Protein AF-A0AAU9XQM8-F1 (afdb_monomer_lite)

pLDDT: mean 81.74, std 15.45, range [40.16, 97.38]

Secondary structure (DSSP, 8-state):
-EEE-SSSS-EEE----TT--HHHHHHHHTT---TT-SSS----PPPHHHHHHHHHHHHHHHHHHHHTT---SS--

Structure (mmCIF, N/CA/C/O backbone):
data_AF-A0AAU9XQM8-F1
#
_entry.id   AF-A0AAU9XQM8-F1
#
loop_
_atom_site.group_PDB
_atom_site.id
_atom_site.type_symbol
_atom_site.label_atom_id
_atom_site.label_alt_id
_atom_site.label_comp_id
_atom_site.label_asym_id
_atom_site.label_entity_id
_atom_site.label_seq_id
_atom_site.pdbx_PDB_ins_code
_atom_site.Cartn_x
_atom_site.Cartn_y
_atom_site.Cartn_z
_atom_site.occupancy
_atom_site.B_iso_or_equiv
_atom_site.auth_seq_id
_atom_site.auth_comp_id
_atom_site.auth_asym_id
_atom_site.auth_atom_id
_atom_site.pdbx_PDB_model_num
ATOM 1 N N . MET A 1 1 ? 3.528 2.073 -15.338 1.00 79.62 1 MET A N 1
ATOM 2 C CA . MET A 1 1 ? 4.818 1.471 -14.945 1.00 79.62 1 MET A CA 1
ATOM 3 C C . MET A 1 1 ? 5.808 1.660 -16.071 1.00 79.62 1 MET A C 1
ATOM 5 O O . MET A 1 1 ? 5.467 1.357 -17.209 1.00 79.62 1 MET A O 1
ATOM 9 N N . GLY A 1 2 ? 6.989 2.182 -15.765 1.00 90.94 2 GLY A N 1
ATOM 10 C CA . GLY A 1 2 ? 8.118 2.240 -16.694 1.00 90.94 2 GLY A CA 1
ATOM 11 C C . GLY A 1 2 ? 9.282 1.418 -16.153 1.00 90.94 2 GLY A C 1
ATOM 12 O O . GLY A 1 2 ? 9.309 1.101 -14.967 1.00 90.94 2 GLY A O 1
ATOM 13 N N . CYS A 1 3 ? 10.251 1.071 -16.992 1.00 92.31 3 CYS A N 1
ATOM 14 C CA . CYS A 1 3 ? 11.502 0.487 -16.517 1.00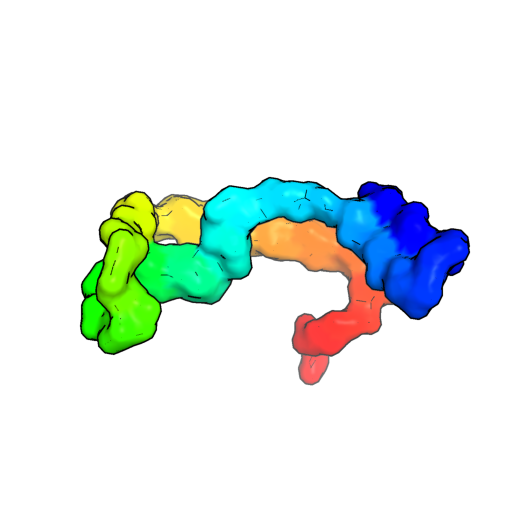 92.31 3 CYS A CA 1
ATOM 15 C C . CYS A 1 3 ? 12.689 0.977 -17.344 1.00 92.31 3 CYS A C 1
ATOM 17 O O . CYS A 1 3 ? 12.545 1.320 -18.519 1.00 92.31 3 CYS A O 1
ATOM 19 N N . VAL A 1 4 ? 13.863 1.004 -16.717 1.00 93.56 4 VAL A N 1
ATOM 20 C CA . VAL A 1 4 ? 15.145 1.262 -17.373 1.00 93.56 4 VAL A CA 1
ATOM 21 C C . VAL A 1 4 ? 15.978 -0.006 -17.261 1.00 93.56 4 VAL A C 1
ATOM 23 O O . VAL A 1 4 ? 16.348 -0.423 -16.167 1.00 93.56 4 VAL A O 1
ATOM 26 N N . THR A 1 5 ? 16.246 -0.629 -18.409 1.00 93.44 5 THR A N 1
ATOM 27 C CA . THR A 1 5 ? 16.944 -1.923 -18.503 1.00 93.44 5 THR A CA 1
ATOM 28 C C . THR A 1 5 ? 18.311 -1.835 -19.181 1.00 93.44 5 THR A C 1
ATOM 30 O O . THR A 1 5 ? 19.029 -2.823 -19.250 1.00 93.44 5 THR A O 1
ATOM 33 N N . ARG A 1 6 ? 18.690 -0.655 -19.692 1.00 88.19 6 ARG A N 1
ATOM 34 C CA . ARG A 1 6 ? 19.950 -0.439 -20.431 1.00 88.19 6 ARG A CA 1
ATOM 35 C C . ARG A 1 6 ? 21.165 -0.162 -19.536 1.00 88.19 6 ARG A C 1
ATOM 37 O O . ARG A 1 6 ? 22.270 -0.025 -20.047 1.00 88.19 6 ARG A O 1
ATOM 44 N N . GLN A 1 7 ? 20.963 -0.031 -18.229 1.00 82.62 7 GLN A N 1
ATOM 45 C CA . GLN A 1 7 ? 22.021 0.208 -17.246 1.00 82.62 7 GLN A CA 1
ATOM 46 C C . GLN A 1 7 ? 22.376 -1.097 -16.522 1.00 82.62 7 GLN A C 1
ATOM 48 O O . GLN A 1 7 ? 21.611 -2.056 -16.552 1.00 82.62 7 GLN A O 1
ATOM 53 N N . ILE A 1 8 ? 23.522 -1.120 -15.834 1.00 85.19 8 ILE A N 1
ATOM 54 C CA . ILE A 1 8 ? 23.974 -2.271 -15.026 1.00 85.19 8 ILE A CA 1
ATOM 55 C C . ILE A 1 8 ? 22.943 -2.624 -13.936 1.00 85.19 8 ILE A C 1
ATOM 57 O O . ILE A 1 8 ? 22.903 -3.754 -13.455 1.00 85.19 8 ILE A O 1
ATOM 61 N N . HIS A 1 9 ? 22.105 -1.668 -13.527 1.00 89.50 9 HIS A N 1
ATOM 62 C CA . HIS A 1 9 ? 21.049 -1.870 -12.540 1.00 89.50 9 HIS A CA 1
ATOM 63 C C . HIS A 1 9 ? 19.678 -1.683 -13.182 1.00 89.50 9 HIS A C 1
ATOM 65 O O . HIS A 1 9 ? 19.438 -0.706 -13.892 1.00 89.50 9 HIS A O 1
ATOM 71 N N . LEU A 1 10 ? 18.781 -2.631 -12.913 1.00 92.94 10 LEU A N 1
ATOM 72 C CA . LEU A 1 10 ? 17.387 -2.567 -13.330 1.00 92.94 10 LEU A CA 1
ATOM 73 C C . LEU A 1 10 ? 16.650 -1.563 -12.448 1.00 92.94 10 LEU A C 1
ATOM 75 O O . LEU A 1 10 ? 16.630 -1.707 -11.227 1.00 92.94 10 LEU A O 1
ATOM 79 N N . ILE A 1 11 ? 16.027 -0.565 -13.070 1.00 93.75 11 ILE A N 1
ATOM 80 C CA . ILE A 1 11 ? 15.243 0.449 -12.360 1.00 93.75 11 ILE A CA 1
ATOM 81 C C . ILE A 1 11 ? 13.779 0.314 -12.769 1.00 93.75 11 ILE A C 1
ATOM 83 O O . ILE A 1 11 ? 13.460 0.309 -13.961 1.00 93.75 11 ILE A O 1
ATOM 87 N N . LEU A 1 12 ? 12.888 0.237 -11.780 1.00 94.44 12 LEU A N 1
ATOM 88 C CA . LEU A 1 12 ? 11.441 0.237 -11.967 1.00 94.44 12 LEU A CA 1
ATOM 89 C C . LEU A 1 12 ? 10.875 1.611 -11.597 1.00 94.44 12 LEU A C 1
ATOM 91 O O . LEU A 1 12 ? 11.113 2.117 -10.505 1.00 94.44 12 LEU A O 1
ATOM 95 N N . ILE A 1 13 ? 10.113 2.203 -12.512 1.00 94.50 13 ILE A N 1
ATOM 96 C CA . ILE A 1 13 ? 9.435 3.483 -12.314 1.00 94.50 13 ILE A CA 1
ATOM 97 C C . ILE A 1 13 ? 7.979 3.184 -11.959 1.00 94.50 13 ILE A C 1
ATOM 99 O O . ILE A 1 13 ? 7.202 2.714 -12.805 1.00 94.50 13 ILE A O 1
ATOM 103 N N . MET A 1 14 ? 7.632 3.458 -10.704 1.00 94.69 14 MET A N 1
ATOM 104 C CA . MET A 1 14 ? 6.296 3.276 -10.134 1.00 94.69 14 MET A CA 1
ATOM 105 C C . MET A 1 14 ? 5.706 4.613 -9.682 1.00 94.69 14 MET A C 1
ATOM 107 O O . MET A 1 14 ? 6.398 5.630 -9.644 1.00 94.69 14 MET A O 1
ATOM 111 N N . GLU A 1 15 ? 4.415 4.602 -9.362 1.00 94.00 15 GLU A N 1
ATOM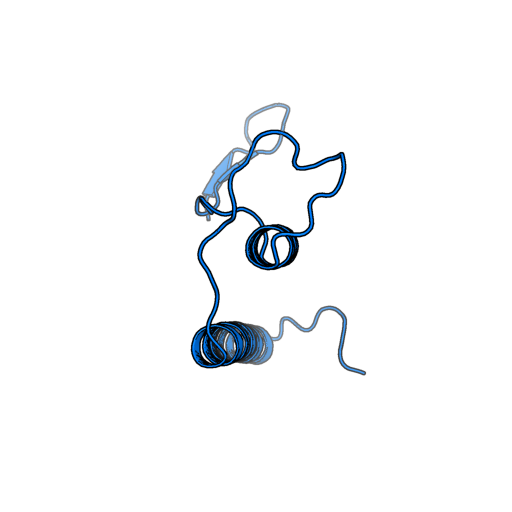 112 C CA . GLU A 1 15 ? 3.761 5.716 -8.680 1.00 94.00 15 GLU A CA 1
ATOM 113 C C . GLU A 1 15 ? 4.433 5.993 -7.330 1.00 94.00 15 GLU A C 1
ATOM 115 O O . GLU A 1 15 ? 4.831 5.071 -6.616 1.00 94.00 15 GLU A O 1
ATOM 120 N N . TYR A 1 16 ? 4.566 7.276 -6.997 1.00 92.50 16 TYR A N 1
ATOM 121 C CA . TYR A 1 16 ? 5.099 7.703 -5.714 1.00 92.50 16 TYR A CA 1
ATOM 122 C C . TYR A 1 16 ? 4.005 7.685 -4.641 1.00 92.50 16 TYR A C 1
ATOM 124 O O . TYR A 1 16 ? 2.980 8.345 -4.790 1.00 92.50 16 TYR A O 1
ATOM 132 N N . LEU A 1 17 ? 4.259 6.970 -3.543 1.00 91.19 17 LEU A N 1
ATOM 133 C CA . LEU A 1 17 ? 3.381 6.893 -2.375 1.00 91.19 17 LEU A CA 1
ATOM 134 C C . LEU A 1 17 ? 3.944 7.792 -1.258 1.00 91.19 17 LEU A C 1
ATOM 136 O O . LEU A 1 17 ? 4.911 7.396 -0.604 1.00 91.19 17 LEU A O 1
ATOM 140 N N . PRO A 1 18 ? 3.370 8.986 -1.006 1.00 86.56 18 PRO A N 1
ATOM 141 C CA . PRO A 1 18 ? 3.927 9.947 -0.046 1.00 86.56 18 PRO A CA 1
ATOM 142 C C . PRO A 1 18 ? 3.880 9.463 1.408 1.00 86.56 18 PRO A C 1
ATOM 144 O O . PRO A 1 18 ? 4.653 9.936 2.234 1.00 86.56 18 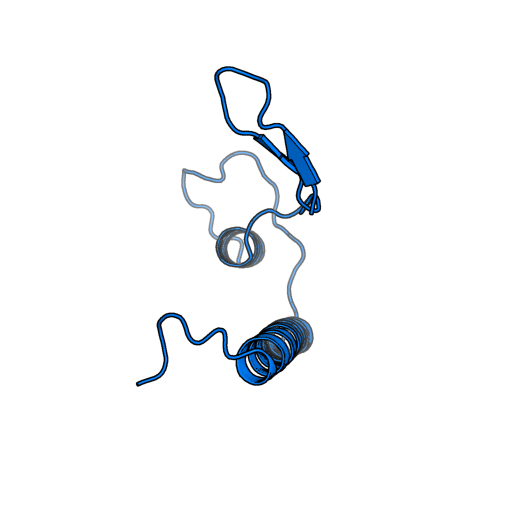PRO A O 1
ATOM 147 N N . TYR A 1 19 ? 2.982 8.526 1.718 1.00 85.75 19 TYR A N 1
ATOM 148 C CA . TYR A 1 19 ? 2.772 7.993 3.066 1.00 85.75 19 TYR A CA 1
ATOM 149 C C . TYR A 1 19 ? 3.449 6.640 3.307 1.00 85.75 19 TYR A C 1
ATOM 151 O O . TYR A 1 19 ? 3.300 6.076 4.387 1.00 85.75 19 TYR A O 1
ATOM 159 N N . GLY A 1 20 ? 4.194 6.127 2.324 1.00 88.88 20 GLY A N 1
ATOM 160 C CA . GLY A 1 20 ? 4.800 4.803 2.408 1.00 88.88 20 GLY A CA 1
ATOM 161 C C . GLY A 1 20 ? 3.764 3.683 2.335 1.00 88.88 20 GLY A C 1
ATOM 162 O O . GLY A 1 20 ? 2.745 3.800 1.648 1.00 88.88 20 GLY A O 1
ATOM 163 N N . ASP A 1 21 ? 4.058 2.569 3.001 1.00 90.31 21 ASP A N 1
ATOM 164 C CA . ASP A 1 21 ? 3.152 1.429 3.057 1.00 90.31 21 ASP A CA 1
ATOM 165 C C . ASP A 1 21 ? 2.025 1.625 4.088 1.00 90.31 21 ASP A C 1
ATOM 167 O O . ASP A 1 21 ? 2.100 2.441 5.009 1.00 90.31 21 ASP A O 1
ATOM 171 N N . LEU A 1 22 ? 0.939 0.866 3.912 1.00 91.06 22 LEU A N 1
ATOM 172 C CA . LEU A 1 22 ? -0.251 1.005 4.748 1.00 91.06 22 LEU A CA 1
ATOM 173 C C . LEU A 1 22 ? 0.004 0.591 6.206 1.00 91.06 22 LEU A C 1
ATOM 175 O O . LEU A 1 22 ? -0.644 1.124 7.100 1.00 91.06 22 LEU A O 1
ATOM 179 N N . LEU A 1 23 ? 0.920 -0.347 6.463 1.00 88.94 23 LEU A N 1
ATOM 180 C CA . LEU A 1 23 ? 1.212 -0.803 7.822 1.00 88.94 23 LEU A CA 1
ATOM 181 C C . LEU A 1 23 ? 1.922 0.300 8.609 1.00 88.94 23 LEU A C 1
ATOM 183 O O . LEU A 1 23 ? 1.482 0.653 9.702 1.00 88.94 23 LEU A O 1
ATOM 187 N N . ASP A 1 24 ? 2.974 0.864 8.025 1.00 84.75 24 ASP A N 1
ATOM 188 C CA . ASP A 1 24 ? 3.740 1.975 8.573 1.00 84.75 24 ASP A CA 1
ATOM 189 C C . ASP A 1 24 ? 2.832 3.192 8.802 1.00 84.75 24 ASP A C 1
ATOM 191 O O . ASP A 1 24 ? 2.825 3.788 9.882 1.00 84.75 24 ASP A O 1
ATOM 195 N N . TYR A 1 25 ? 1.951 3.492 7.842 1.00 87.44 25 TYR A N 1
ATOM 196 C CA . TYR A 1 25 ? 0.944 4.543 7.987 1.00 87.44 25 TYR A CA 1
ATOM 197 C C . TYR A 1 25 ? -0.012 4.298 9.170 1.00 87.44 25 TYR A C 1
ATOM 199 O O . TYR A 1 25 ? -0.205 5.182 10.006 1.00 87.44 25 TYR A O 1
ATOM 207 N N . LEU A 1 26 ? -0.579 3.091 9.294 1.00 87.38 26 LEU A N 1
ATOM 208 C CA . LEU A 1 26 ? -1.506 2.745 10.380 1.00 87.38 26 LEU A CA 1
ATOM 209 C C . LEU A 1 26 ? -0.836 2.797 11.761 1.00 87.38 26 LEU A C 1
ATOM 211 O O . LEU A 1 26 ? -1.448 3.274 12.720 1.00 87.38 26 LEU A O 1
ATOM 215 N N . ILE A 1 27 ? 0.417 2.342 11.866 1.00 82.62 27 ILE A N 1
ATOM 216 C CA . ILE A 1 27 ? 1.199 2.404 13.108 1.00 82.62 27 ILE A CA 1
ATOM 217 C C . ILE A 1 27 ? 1.416 3.866 13.527 1.00 82.62 27 ILE A C 1
ATOM 219 O O . ILE A 1 27 ? 1.191 4.212 14.691 1.00 82.62 27 ILE A O 1
ATOM 223 N N . LYS A 1 28 ? 1.767 4.747 12.580 1.00 82.19 28 LYS A N 1
ATOM 224 C CA . LYS A 1 28 ? 1.950 6.187 12.836 1.00 82.19 28 LYS A CA 1
ATOM 225 C C . LYS A 1 28 ? 0.659 6.884 13.276 1.00 82.19 28 LYS A C 1
ATOM 227 O O . LYS A 1 28 ? 0.710 7.767 14.134 1.00 82.19 28 LYS A O 1
ATOM 232 N N . CYS A 1 29 ? -0.496 6.486 12.737 1.00 82.31 29 CYS A N 1
ATOM 233 C CA . CYS A 1 29 ? -1.801 7.047 13.109 1.00 82.31 29 CYS A CA 1
ATOM 234 C C . CYS A 1 29 ? -2.261 6.635 14.518 1.00 82.31 29 CYS A C 1
ATOM 236 O O . CYS A 1 29 ? -2.947 7.401 15.191 1.00 82.31 29 CYS A O 1
ATOM 238 N N . GLN A 1 30 ? -1.867 5.454 15.009 1.00 74.94 30 GLN A N 1
ATOM 239 C CA . GLN A 1 30 ? -2.215 5.004 16.366 1.00 74.94 30 GLN A CA 1
ATOM 240 C C . GLN A 1 30 ? -1.478 5.774 17.476 1.00 74.94 30 GLN A C 1
ATOM 242 O O . GLN A 1 30 ? -1.803 5.625 18.654 1.00 74.94 30 GLN A O 1
ATOM 247 N N . GLY A 1 31 ? -0.493 6.611 17.134 1.00 65.00 31 GLY A N 1
ATOM 248 C CA . GLY A 1 31 ? 0.273 7.378 18.116 1.00 65.00 31 GLY A CA 1
ATOM 249 C C . GLY A 1 31 ? 1.167 6.511 19.006 1.00 65.00 31 GLY A C 1
ATOM 250 O O . GLY A 1 31 ? 1.565 6.954 20.088 1.00 65.00 31 GLY A O 1
ATOM 251 N N . ALA A 1 32 ? 1.493 5.291 18.565 1.00 61.31 32 ALA A N 1
ATOM 252 C CA . ALA A 1 32 ? 2.459 4.438 19.236 1.00 61.31 32 ALA A CA 1
ATOM 253 C C . ALA A 1 32 ? 3.833 5.125 19.203 1.00 61.31 32 ALA A C 1
ATOM 255 O O . ALA A 1 32 ? 4.505 5.177 18.175 1.00 61.31 32 ALA A O 1
ATOM 256 N N . ARG A 1 33 ? 4.254 5.677 20.349 1.00 56.31 33 ARG A N 1
ATOM 257 C CA . ARG A 1 33 ? 5.624 6.157 20.571 1.00 56.31 33 ARG A CA 1
ATOM 258 C C . ARG A 1 33 ? 6.557 4.955 20.690 1.00 56.31 33 ARG A C 1
ATOM 260 O O . ARG A 1 33 ? 7.011 4.626 21.783 1.00 56.31 33 ARG A O 1
ATOM 267 N N . ASP A 1 34 ? 6.817 4.281 19.579 1.00 57.59 34 ASP A N 1
ATOM 268 C CA . ASP A 1 34 ? 7.943 3.359 19.519 1.00 57.59 34 ASP A CA 1
ATOM 269 C C . ASP A 1 34 ? 9.244 4.160 19.340 1.00 57.59 34 ASP A C 1
ATOM 271 O O . ASP A 1 34 ? 9.253 5.233 18.729 1.00 57.59 34 ASP A O 1
ATOM 275 N N . ARG A 1 35 ? 10.357 3.649 19.875 1.00 57.31 35 ARG A N 1
ATOM 276 C CA . ARG A 1 35 ? 11.688 4.288 19.824 1.00 57.31 35 ARG A CA 1
ATOM 277 C C . ARG A 1 35 ? 12.178 4.529 18.390 1.00 57.31 35 ARG A C 1
ATOM 279 O O . ARG A 1 35 ? 13.100 5.316 18.200 1.00 57.31 35 A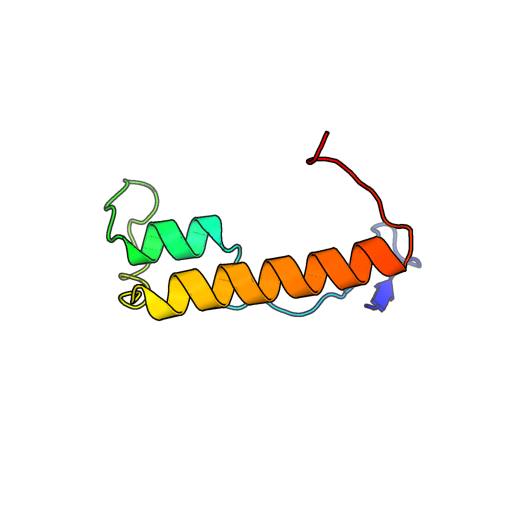RG A O 1
ATOM 286 N N . TYR A 1 36 ? 11.556 3.876 17.410 1.00 57.62 36 TYR A N 1
ATOM 287 C CA . TYR A 1 36 ? 11.839 3.999 15.981 1.00 57.62 36 TYR A CA 1
ATOM 288 C C . TYR A 1 36 ? 11.138 5.187 15.298 1.00 57.62 36 TYR A C 1
ATOM 290 O O . TYR A 1 36 ? 11.616 5.643 14.266 1.00 57.62 36 TYR A O 1
ATOM 298 N N . TYR A 1 37 ? 10.072 5.747 15.884 1.00 58.72 37 TYR A N 1
ATOM 299 C CA . TYR A 1 37 ? 9.297 6.864 15.309 1.00 58.72 37 TYR A CA 1
ATOM 300 C C . TYR A 1 37 ? 9.593 8.200 16.005 1.00 58.72 37 TYR A C 1
ATOM 302 O O . TYR A 1 37 ? 8.729 9.060 16.176 1.00 58.72 37 TYR A O 1
ATOM 310 N N . LEU A 1 38 ? 10.838 8.375 16.452 1.00 54.94 38 LEU A N 1
ATOM 311 C CA . LEU A 1 38 ? 11.295 9.529 17.223 1.00 54.94 38 LEU A CA 1
ATOM 312 C C . LEU A 1 38 ? 11.564 10.747 16.313 1.00 54.94 38 LEU A C 1
ATOM 314 O O . LEU A 1 38 ? 12.677 11.257 16.258 1.00 54.94 38 LEU A O 1
ATOM 318 N N . GLY A 1 39 ? 10.570 11.201 15.549 1.00 55.44 39 GLY A N 1
ATOM 319 C CA . GLY A 1 39 ? 10.744 12.376 14.685 1.00 55.44 39 GLY A CA 1
ATOM 320 C C . GLY A 1 39 ? 9.616 12.641 13.697 1.00 55.44 39 GLY A C 1
ATOM 321 O O . GLY A 1 39 ? 9.394 13.792 13.331 1.00 55.44 39 GLY A O 1
ATOM 322 N N . GLU A 1 40 ? 8.861 11.614 13.314 1.00 57.81 40 GLU A N 1
ATOM 323 C CA . GLU A 1 40 ? 7.659 11.788 12.505 1.00 57.81 40 GLU A CA 1
ATOM 324 C C . GLU A 1 40 ? 6.470 11.991 13.446 1.00 57.81 40 GLU A C 1
ATOM 326 O O . GLU A 1 40 ? 6.129 11.126 14.251 1.00 57.81 40 GLU A O 1
ATOM 331 N N . GLY A 1 41 ? 5.887 13.192 13.420 1.00 55.59 41 GLY A N 1
ATOM 332 C CA . GLY A 1 41 ? 4.676 13.497 14.182 1.00 55.59 41 GLY A CA 1
ATOM 333 C C . GLY A 1 41 ? 3.546 12.512 13.858 1.00 55.59 41 GLY A C 1
ATOM 334 O O . GLY A 1 41 ? 3.579 11.852 12.821 1.00 55.59 41 GLY A O 1
ATOM 335 N N . ARG A 1 42 ? 2.539 12.415 14.742 1.00 58.00 42 ARG A N 1
ATOM 336 C CA . ARG A 1 42 ? 1.349 11.572 14.513 1.00 58.00 42 ARG A CA 1
ATOM 337 C C . ARG A 1 42 ? 0.836 11.782 13.088 1.00 58.00 42 ARG A C 1
ATOM 339 O O . ARG A 1 42 ? 0.497 12.908 12.719 1.00 58.00 42 ARG A O 1
ATOM 346 N N . ALA A 1 43 ? 0.771 10.696 12.320 1.00 65.25 43 ALA A N 1
ATOM 347 C CA . ALA A 1 43 ? -0.042 10.682 11.117 1.00 65.25 43 ALA A CA 1
ATOM 348 C C . ALA A 1 43 ? -1.510 10.902 11.532 1.00 65.25 43 ALA A C 1
ATOM 350 O O . ALA A 1 43 ? -1.878 10.664 12.683 1.00 65.25 43 ALA A O 1
ATOM 351 N N . GLN A 1 44 ? -2.309 11.451 10.621 1.00 72.94 44 GLN A N 1
ATOM 352 C CA . GLN A 1 44 ? -3.681 11.909 10.862 1.00 72.94 44 GLN A CA 1
ATOM 353 C C . GLN A 1 44 ? -4.519 10.911 11.686 1.00 72.94 44 GLN A C 1
ATOM 355 O O . GLN A 1 44 ? -4.402 9.703 11.492 1.00 72.94 44 GLN A O 1
ATOM 360 N N . ASP A 1 45 ? -5.379 11.400 12.587 1.00 80.50 45 ASP A N 1
ATOM 361 C CA . ASP A 1 45 ? -6.280 10.519 13.337 1.00 80.50 45 ASP A CA 1
ATOM 362 C C . ASP A 1 45 ? -7.280 9.856 12.373 1.00 80.50 45 ASP A C 1
ATOM 364 O O . ASP A 1 45 ? -8.038 10.534 11.677 1.00 80.50 45 ASP A O 1
ATOM 368 N N . LEU A 1 46 ? -7.261 8.524 12.330 1.00 87.75 46 LEU A N 1
ATOM 369 C CA . LEU A 1 46 ? -8.113 7.717 11.458 1.00 87.75 46 LEU A CA 1
ATOM 370 C C . LEU A 1 46 ? -9.489 7.493 12.078 1.00 87.75 46 LEU A C 1
ATOM 372 O O . LEU A 1 46 ? -9.617 7.152 13.256 1.00 87.75 46 LEU A O 1
ATOM 376 N N . THR A 1 47 ? -10.525 7.597 11.253 1.00 90.19 47 THR A N 1
ATOM 377 C CA . THR A 1 47 ? -11.882 7.193 1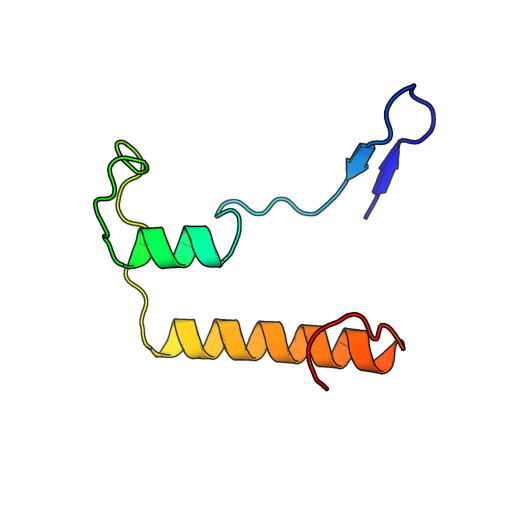1.618 1.00 90.19 47 THR A CA 1
ATOM 378 C C . THR A 1 47 ? -12.145 5.738 11.221 1.00 90.19 47 THR A C 1
ATOM 380 O O . THR A 1 47 ? -11.491 5.173 10.343 1.00 90.19 47 THR A O 1
ATOM 383 N N . ASN A 1 48 ? -13.176 5.120 11.810 1.00 90.88 48 ASN A N 1
ATOM 384 C CA . ASN A 1 48 ? -13.637 3.792 11.382 1.00 90.88 48 ASN A CA 1
ATOM 385 C C . ASN A 1 48 ? -14.015 3.756 9.891 1.00 90.88 48 ASN A C 1
ATOM 387 O O . ASN A 1 48 ? -13.888 2.717 9.247 1.00 90.88 48 ASN A O 1
ATOM 391 N N . TYR A 1 49 ? -14.473 4.884 9.340 1.00 95.25 49 TYR A N 1
ATOM 392 C CA . TYR A 1 49 ? -14.811 4.990 7.926 1.00 95.25 49 TYR A CA 1
ATOM 393 C C . TYR A 1 49 ? -13.571 4.860 7.034 1.00 95.25 49 TYR A C 1
ATOM 395 O O . TYR A 1 49 ? -13.624 4.157 6.027 1.00 95.25 49 TYR A O 1
ATOM 403 N N . ASP A 1 50 ? -12.447 5.457 7.432 1.00 93.44 50 ASP A N 1
ATOM 404 C CA . ASP A 1 50 ? -11.195 5.394 6.671 1.00 93.44 50 ASP A CA 1
ATOM 405 C C . ASP A 1 50 ? -10.653 3.961 6.607 1.00 93.44 50 ASP A C 1
ATOM 407 O O . ASP A 1 50 ? -10.260 3.486 5.543 1.00 93.44 50 ASP A O 1
ATOM 411 N N . LEU A 1 51 ? -10.739 3.219 7.718 1.00 94.00 51 LEU A N 1
ATOM 412 C CA . LEU A 1 51 ? -10.361 1.802 7.764 1.00 94.00 51 LEU A CA 1
ATOM 413 C C . LEU A 1 51 ? -11.208 0.952 6.806 1.00 94.00 51 LEU A C 1
ATOM 415 O O . LEU A 1 51 ? -10.678 0.122 6.062 1.00 94.00 51 LEU A O 1
ATOM 419 N N . VAL A 1 52 ? -12.525 1.181 6.786 1.00 96.62 52 VAL A N 1
ATOM 420 C CA . VAL A 1 52 ? -13.437 0.502 5.853 1.00 96.62 52 VAL A CA 1
ATOM 421 C C . VAL A 1 52 ? -13.135 0.901 4.405 1.00 96.62 52 VAL A C 1
ATOM 423 O O . VAL A 1 52 ? -13.200 0.060 3.505 1.00 96.62 52 VAL A O 1
ATOM 426 N N . LEU A 1 53 ? -12.764 2.160 4.162 1.00 96.12 53 LEU A N 1
ATOM 427 C CA . LEU A 1 53 ? -12.401 2.647 2.837 1.00 96.12 53 LEU A CA 1
ATOM 428 C C . LEU A 1 53 ? -11.119 1.985 2.315 1.00 96.12 53 LEU A C 1
ATOM 430 O O . LEU A 1 53 ? -11.107 1.540 1.164 1.00 96.12 53 LEU A O 1
ATOM 434 N N . PHE A 1 54 ? -10.085 1.846 3.150 1.00 95.19 54 PHE A N 1
ATOM 435 C CA . PHE A 1 54 ? -8.866 1.115 2.793 1.00 95.19 54 PHE A CA 1
ATOM 436 C C . PHE A 1 54 ? -9.178 -0.334 2.423 1.00 95.19 54 PHE A C 1
ATOM 438 O O . PHE A 1 54 ? -8.790 -0.798 1.349 1.00 95.19 54 PHE A O 1
ATOM 445 N N . ALA A 1 55 ? -9.958 -1.031 3.256 1.00 96.56 55 ALA A N 1
ATOM 446 C CA . ALA A 1 55 ? -10.364 -2.407 2.985 1.00 96.56 55 ALA A CA 1
ATOM 447 C C . ALA A 1 55 ? -11.120 -2.533 1.649 1.00 96.56 55 ALA A C 1
ATOM 449 O O . ALA A 1 55 ? -10.832 -3.427 0.851 1.00 96.56 55 ALA A O 1
ATOM 450 N N . LYS A 1 56 ? -12.043 -1.605 1.361 1.00 97.38 56 LYS A N 1
ATOM 451 C CA . LYS A 1 56 ? -12.788 -1.567 0.095 1.00 97.38 56 LYS A CA 1
ATOM 452 C C . LYS A 1 56 ? -11.864 -1.389 -1.114 1.00 97.38 56 LYS A C 1
ATOM 454 O O . LYS A 1 56 ? -12.054 -2.065 -2.124 1.00 97.38 56 LYS A O 1
ATOM 459 N N . GLN A 1 57 ? -10.892 -0.480 -1.037 1.00 96.50 57 GLN A N 1
ATOM 460 C CA . GLN A 1 57 ? -9.955 -0.218 -2.135 1.00 96.50 57 GLN A CA 1
ATOM 461 C C . GLN A 1 57 ? -9.045 -1.421 -2.401 1.00 96.50 57 GLN A C 1
ATOM 463 O O . GLN A 1 57 ? -8.884 -1.817 -3.557 1.00 96.50 57 GLN A O 1
ATOM 468 N N . ILE A 1 58 ? -8.527 -2.051 -1.342 1.00 95.69 58 ILE A N 1
ATOM 469 C CA . ILE A 1 58 ? -7.726 -3.277 -1.446 1.00 95.69 58 ILE A CA 1
ATOM 470 C C . ILE A 1 58 ? -8.555 -4.387 -2.095 1.00 95.69 58 ILE A C 1
ATOM 472 O O . ILE A 1 58 ? -8.116 -4.985 -3.074 1.00 95.69 58 ILE A O 1
ATOM 476 N N . ALA A 1 59 ? -9.782 -4.620 -1.618 1.00 95.56 59 ALA A N 1
ATOM 477 C CA . ALA A 1 59 ? -10.667 -5.634 -2.185 1.00 95.56 59 ALA A CA 1
ATOM 478 C C . ALA A 1 59 ? -10.951 -5.388 -3.677 1.00 95.56 59 ALA A C 1
ATOM 480 O O . ALA A 1 59 ? -10.886 -6.320 -4.475 1.00 95.56 59 ALA A O 1
ATOM 481 N N . ALA A 1 60 ? -11.204 -4.139 -4.079 1.00 95.81 60 ALA A N 1
ATOM 482 C CA . ALA A 1 60 ? -11.402 -3.787 -5.485 1.00 95.81 60 ALA A CA 1
ATOM 483 C C . ALA A 1 60 ? -10.154 -4.072 -6.343 1.00 95.81 60 ALA A C 1
ATOM 485 O O . ALA A 1 60 ? -10.274 -4.626 -7.439 1.00 95.81 60 ALA A O 1
ATOM 486 N N . GLY A 1 61 ? -8.959 -3.754 -5.832 1.00 93.00 61 GLY A N 1
ATOM 487 C CA . GLY A 1 61 ? -7.689 -4.099 -6.475 1.00 93.00 61 GLY A CA 1
ATOM 488 C C . GLY A 1 61 ? -7.507 -5.612 -6.630 1.00 93.00 61 GLY A C 1
ATOM 489 O O . GLY A 1 61 ? -7.164 -6.085 -7.712 1.00 93.00 61 GLY A O 1
ATOM 490 N N . MET A 1 62 ? -7.826 -6.384 -5.589 1.00 93.88 62 MET A N 1
ATOM 491 C CA . MET A 1 62 ? -7.743 -7.848 -5.624 1.00 93.88 62 MET A CA 1
ATOM 492 C C . MET A 1 62 ? -8.728 -8.472 -6.614 1.00 93.88 62 MET A C 1
ATOM 494 O O . MET A 1 62 ? -8.354 -9.390 -7.341 1.00 93.88 62 MET A O 1
ATOM 498 N N . VAL A 1 63 ? -9.956 -7.951 -6.712 1.00 94.38 63 VAL A N 1
ATOM 499 C CA . VAL A 1 63 ? -10.922 -8.384 -7.736 1.00 94.38 63 VAL A CA 1
ATOM 500 C C . VAL A 1 63 ? -10.343 -8.161 -9.133 1.00 94.38 63 VAL A C 1
ATOM 502 O O . VAL A 1 63 ? -10.358 -9.072 -9.958 1.00 94.38 63 VAL A O 1
ATOM 505 N N . PHE A 1 64 ? -9.766 -6.987 -9.397 1.00 92.69 64 PHE A N 1
ATOM 506 C CA . PHE A 1 64 ? -9.137 -6.696 -10.684 1.00 92.69 64 PHE A CA 1
ATOM 507 C C . PHE A 1 64 ? -7.987 -7.660 -11.009 1.00 92.69 64 PHE A C 1
ATOM 509 O O . PHE A 1 64 ? -7.926 -8.184 -12.122 1.00 92.69 64 PHE A O 1
ATOM 516 N N . LEU A 1 65 ? -7.104 -7.941 -10.048 1.00 91.12 65 LEU A N 1
ATOM 517 C CA . LEU A 1 65 ? -6.014 -8.907 -10.225 1.00 91.12 65 LEU A CA 1
ATOM 518 C C . LEU A 1 65 ? -6.543 -10.324 -10.494 1.00 91.12 65 LEU A C 1
ATOM 520 O O . LEU A 1 65 ? -6.090 -10.979 -11.437 1.00 91.12 65 LEU A O 1
ATOM 524 N N . GLY A 1 66 ? -7.567 -10.751 -9.750 1.00 90.25 66 GLY A N 1
ATOM 525 C CA . GLY A 1 66 ? -8.228 -12.043 -9.931 1.00 90.25 66 GLY A CA 1
ATOM 526 C C . GLY A 1 66 ? -8.842 -12.209 -11.324 1.00 90.25 66 GLY A C 1
ATOM 527 O O . GLY A 1 66 ? -8.663 -13.250 -11.953 1.00 90.25 66 GLY A O 1
ATOM 528 N N . THR A 1 67 ? -9.471 -11.162 -11.875 1.00 91.56 67 THR A N 1
ATOM 529 C CA . THR A 1 67 ? -10.016 -11.201 -13.252 1.00 91.56 67 THR A CA 1
ATOM 530 C C . THR A 1 67 ? -8.943 -11.339 -14.333 1.00 91.56 67 THR A C 1
ATOM 532 O O . THR A 1 67 ? -9.246 -11.733 -15.457 1.00 91.56 67 THR A O 1
ATOM 535 N N . ARG A 1 68 ? -7.683 -11.034 -14.008 1.00 90.31 68 ARG A N 1
ATOM 536 C CA . ARG A 1 68 ? -6.540 -11.121 -14.927 1.00 90.31 68 ARG A CA 1
ATOM 537 C C . ARG A 1 68 ? -5.723 -12.399 -14.746 1.00 90.31 68 ARG A C 1
ATOM 539 O O . ARG A 1 68 ? -4.649 -12.509 -15.329 1.00 90.31 68 ARG A O 1
ATOM 546 N N . GLY A 1 69 ? -6.209 -13.347 -13.942 1.00 83.81 69 GLY A N 1
ATOM 547 C CA . GLY A 1 69 ? -5.508 -14.602 -13.670 1.00 83.81 69 GLY A CA 1
ATOM 548 C C . GLY A 1 69 ? -4.241 -14.426 -12.831 1.00 83.81 69 GLY A C 1
ATOM 549 O O . GLY A 1 69 ? -3.431 -15.346 -12.749 1.00 83.81 69 GLY A O 1
ATOM 550 N N . VAL A 1 70 ? -4.058 -13.261 -12.200 1.00 82.50 70 VAL A N 1
ATOM 551 C CA . VAL A 1 70 ? -2.969 -13.025 -11.251 1.00 82.50 70 VAL A CA 1
ATOM 552 C C . VAL A 1 70 ? -3.420 -13.583 -9.905 1.00 82.50 70 VAL A C 1
ATOM 554 O O . VAL A 1 70 ? -4.034 -12.890 -9.099 1.00 82.50 70 VAL A O 1
ATOM 557 N N . SER A 1 71 ? -3.159 -14.872 -9.697 1.00 71.12 71 SER A N 1
ATOM 558 C CA . SER A 1 71 ? -3.332 -15.549 -8.413 1.00 71.12 71 SER A CA 1
ATOM 559 C C . SER A 1 71 ? -1.954 -15.765 -7.801 1.00 71.12 71 SER A C 1
ATOM 561 O O . SER A 1 71 ? -1.162 -16.563 -8.297 1.00 71.12 71 SER A O 1
ATOM 563 N N . GLY A 1 72 ? -1.636 -14.997 -6.763 1.00 59.38 72 GLY A N 1
ATOM 564 C CA . GLY A 1 72 ? -0.342 -15.046 -6.098 1.00 59.38 72 GLY A CA 1
ATOM 565 C C . GLY A 1 72 ? -0.469 -14.795 -4.603 1.00 59.38 72 GLY A C 1
ATOM 566 O O . GLY A 1 72 ? -0.335 -13.655 -4.185 1.00 59.38 72 GLY A O 1
ATOM 567 N N . ILE A 1 73 ? -0.648 -15.896 -3.857 1.00 53.91 73 ILE A N 1
ATOM 568 C CA . ILE A 1 73 ? -0.346 -16.102 -2.423 1.00 53.91 73 ILE A CA 1
ATOM 569 C C . ILE A 1 73 ? -1.249 -15.333 -1.431 1.00 53.91 73 ILE A C 1
ATOM 571 O O . ILE A 1 73 ? -1.363 -14.119 -1.485 1.00 53.91 73 ILE A O 1
ATOM 575 N N . LEU A 1 74 ? -1.831 -16.074 -0.475 1.00 48.34 74 LEU A N 1
ATOM 576 C CA . LEU A 1 74 ? -2.952 -15.727 0.421 1.00 48.34 74 LEU A CA 1
ATOM 577 C C . LEU A 1 74 ? -4.292 -15.601 -0.311 1.00 48.34 74 LEU A C 1
ATOM 579 O O . LEU A 1 74 ? -4.646 -14.501 -0.697 1.00 48.34 74 LEU A O 1
ATOM 583 N N . ILE A 1 75 ? -5.008 -16.714 -0.536 1.00 48.03 75 ILE A N 1
ATOM 584 C CA . ILE A 1 75 ? -6.230 -17.134 0.196 1.00 48.03 75 ILE A CA 1
ATOM 585 C C . ILE A 1 75 ? -6.557 -18.578 -0.257 1.00 48.03 75 ILE A C 1
ATOM 587 O O . ILE A 1 75 ? -7.385 -18.802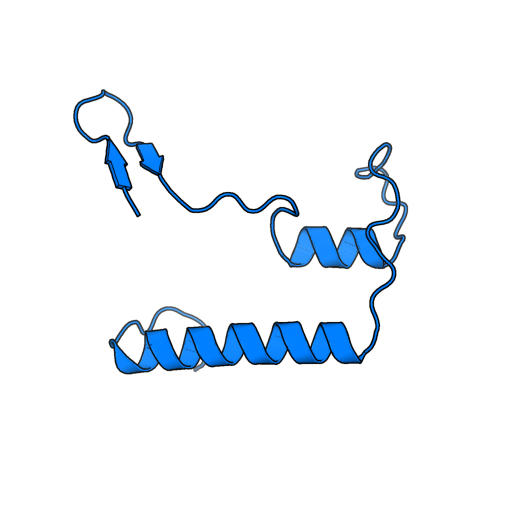 -1.137 1.00 48.03 75 ILE A O 1
ATOM 591 N N . THR A 1 76 ? -5.865 -19.582 0.277 1.00 40.16 76 THR A N 1
ATOM 592 C CA . THR A 1 76 ? -6.347 -20.975 0.365 1.00 40.16 76 THR A CA 1
ATOM 593 C C . THR A 1 76 ? -5.720 -21.589 1.600 1.00 40.16 76 THR A C 1
ATOM 595 O O . THR A 1 76 ? -4.516 -21.318 1.812 1.00 40.16 76 THR A O 1
#

Foldseek 3Di:
DDWDDPDPDIDDDDDDDPQPDPVSLVCLQVVPPDVVCVDDHRRHNDDPVVVVVVVVVVVVVVVVCVVVVNDDDDDD

Sequence (76 aa):
MGCVTRQIHLILIMEYLPYGDLLDYLIKCQGARDRYYLGEGRAQDLTNYDLVLFAKQIAAGMVFLGTRGVSGILIT

Radius of gyration: 17.06 Å; chains: 1; bounding box: 39×34×41 Å

Organism: NCBI:txid46732

InterPro domains:
  IPR000719 Protein kinase domain [PS50011] (1-76)
  IPR001245 Serine-threonine/tyrosine-protein kinase, catalytic domain [PF07714] (1-68)
  IPR011009 Protein kinase-like domain superfamily [SSF56112] (2-70)
  IPR050122 Receptor Tyrosine Kinase [PTHR24416] (1-68)